Protein AF-M8CP66-F1 (afdb_monomer_lite)

InterPro domains:
  IPR050864 Bacterial PTS System Sugar Transport Components [PTHR30505] (1-90)

Sequence (94 aa):
MIGITEGAIPFAAADPLRVIPSIMVGSSIGAAIAAIGKVGDHAPHGGPIVLPVVDNKIMFIVAVLIGIAVTALMVNALKKPVIEEVEDESEVAE

Radius of gyration: 18.79 Å; chains: 1; bounding box: 52×46×37 Å

Organism: NCBI:txid1198630

pLDDT: mean 87.37, std 13.49, range [45.72, 98.12]

Foldseek 3Di:
DWADCPVCVVVCVVPVPQQVVLLVVLVVQLVVQCVVLVKDFPDPIDDPVRLVRIDSSVSNVVSNVSSVVSSVVSSVVRDDDDDDDPPDPPPPDD

Secondary structure (DSSP, 8-state):
--S--TTTHHHHHHSHHHHHHHHHHHHHHHHHHHHHTT--B-SS--SGGGTTTBTTHHHHHHHHHHHHHHHHHHHHHHSPP----------S--

Structure (mmCIF, N/CA/C/O backbone):
data_AF-M8CP66-F1
#
_entry.id   AF-M8CP66-F1
#
loop_
_atom_site.group_PDB
_atom_site.id
_atom_site.type_symbol
_atom_site.label_atom_id
_atom_site.label_alt_id
_atom_site.label_comp_id
_atom_site.label_asym_id
_atom_site.label_entity_id
_atom_site.label_seq_id
_atom_site.pdbx_PDB_ins_code
_atom_site.Cartn_x
_atom_site.Cartn_y
_atom_site.Cartn_z
_atom_site.occupancy
_atom_site.B_iso_or_equiv
_atom_site.auth_seq_id
_atom_site.auth_comp_id
_atom_site.auth_asym_id
_atom_site.auth_atom_id
_atom_site.pdbx_PDB_model_num
ATOM 1 N N . MET A 1 1 ? 6.411 13.412 -4.347 1.00 69.94 1 MET A N 1
ATOM 2 C CA . MET A 1 1 ? 6.242 12.576 -3.137 1.00 69.94 1 MET A CA 1
ATOM 3 C C . MET A 1 1 ? 7.428 11.621 -3.067 1.00 69.94 1 MET A C 1
ATOM 5 O O . MET A 1 1 ? 7.652 10.921 -4.046 1.00 69.94 1 MET A O 1
ATOM 9 N N . ILE A 1 2 ? 8.205 11.663 -1.977 1.00 76.12 2 ILE A N 1
ATOM 10 C CA . ILE A 1 2 ? 9.508 10.973 -1.837 1.00 76.12 2 ILE A CA 1
ATOM 11 C C . ILE A 1 2 ? 9.425 9.650 -1.047 1.00 76.12 2 ILE A C 1
ATOM 13 O O . ILE A 1 2 ? 10.433 9.114 -0.607 1.00 76.12 2 ILE A O 1
ATOM 17 N N . GLY A 1 3 ? 8.210 9.120 -0.861 1.00 74.94 3 GLY A N 1
ATOM 18 C CA . GLY A 1 3 ? 7.988 7.824 -0.204 1.00 74.94 3 GLY A CA 1
ATOM 19 C C . GLY A 1 3 ? 8.063 7.849 1.323 1.00 74.94 3 GLY A C 1
ATOM 20 O O . GLY A 1 3 ? 8.081 6.796 1.946 1.00 74.94 3 GLY A O 1
ATOM 21 N N . ILE A 1 4 ? 8.095 9.034 1.919 1.00 84.38 4 ILE A N 1
ATOM 22 C CA . ILE A 1 4 ? 8.114 9.225 3.367 1.00 84.38 4 ILE A CA 1
ATOM 23 C C . ILE A 1 4 ? 6.687 9.160 3.949 1.00 84.38 4 ILE A C 1
ATOM 25 O O . ILE A 1 4 ? 5.727 9.639 3.335 1.00 84.38 4 ILE A O 1
ATOM 29 N N . THR A 1 5 ? 6.532 8.465 5.081 1.00 85.62 5 THR A N 1
ATOM 30 C CA . THR A 1 5 ? 5.234 8.034 5.639 1.00 85.62 5 THR A CA 1
ATOM 31 C C . THR A 1 5 ? 4.735 8.904 6.795 1.00 85.62 5 THR A C 1
ATOM 33 O O . THR A 1 5 ? 3.887 8.464 7.570 1.00 85.62 5 THR A O 1
ATOM 36 N N . GLU A 1 6 ? 5.215 10.137 6.943 1.00 84.88 6 GLU A N 1
ATOM 37 C CA . GLU A 1 6 ? 4.857 11.030 8.056 1.00 84.88 6 GLU A CA 1
ATOM 38 C C . GLU A 1 6 ? 3.362 11.352 8.071 1.00 84.88 6 GLU A C 1
ATOM 40 O O . GLU A 1 6 ? 2.765 11.423 9.140 1.00 84.88 6 GLU A O 1
ATOM 45 N N . GLY A 1 7 ? 2.728 11.450 6.897 1.00 81.44 7 GLY A N 1
ATOM 46 C CA . GLY A 1 7 ? 1.275 11.627 6.791 1.00 81.44 7 GLY A CA 1
ATOM 47 C C . GLY A 1 7 ? 0.464 10.421 7.284 1.00 81.44 7 GLY A C 1
ATOM 48 O O . GLY A 1 7 ? -0.693 10.575 7.666 1.00 81.44 7 GLY A O 1
ATOM 49 N N . ALA A 1 8 ? 1.061 9.227 7.323 1.00 84.69 8 ALA A N 1
ATOM 50 C CA . ALA A 1 8 ? 0.401 8.012 7.795 1.00 84.69 8 ALA A CA 1
ATOM 51 C C . ALA A 1 8 ? 0.542 7.804 9.314 1.00 84.69 8 ALA A C 1
ATOM 53 O O . ALA A 1 8 ? -0.300 7.134 9.911 1.00 84.69 8 ALA A O 1
ATOM 54 N N . ILE A 1 9 ? 1.560 8.398 9.953 1.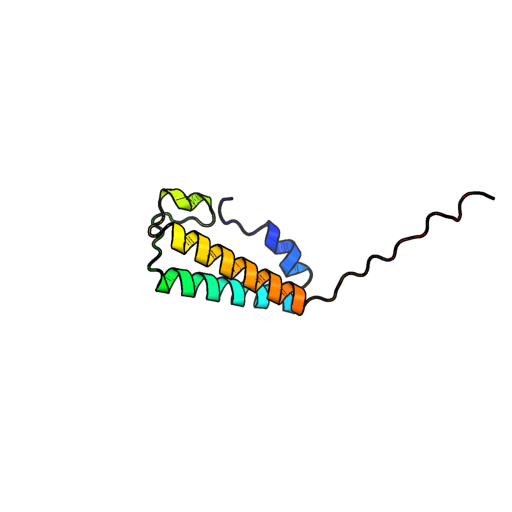00 89.94 9 ILE A N 1
ATOM 55 C CA . ILE A 1 9 ? 1.798 8.294 11.403 1.00 89.94 9 ILE A CA 1
ATOM 56 C C . ILE A 1 9 ? 0.574 8.712 12.232 1.00 89.94 9 ILE A C 1
ATOM 58 O O . ILE A 1 9 ? 0.142 7.900 13.048 1.00 89.94 9 ILE A O 1
ATOM 62 N N . PRO A 1 10 ? -0.040 9.900 12.045 1.00 90.00 10 PRO A N 1
ATOM 63 C CA . PRO A 1 10 ? -1.206 10.282 12.844 1.00 90.00 10 PRO A CA 1
ATOM 64 C C . PRO A 1 10 ? -2.395 9.342 12.613 1.00 90.00 10 PRO A C 1
ATOM 66 O O . PRO A 1 10 ? -3.164 9.076 13.533 1.00 90.00 10 PRO A O 1
ATOM 69 N N . PHE A 1 11 ? -2.522 8.782 11.407 1.00 87.00 11 PHE A N 1
ATOM 70 C CA . PHE A 1 11 ? -3.608 7.868 11.068 1.00 87.00 11 PHE A CA 1
ATOM 71 C C . PHE A 1 11 ? -3.447 6.511 11.767 1.00 87.00 11 PHE A C 1
ATOM 73 O O . PHE A 1 11 ? -4.402 5.997 12.349 1.00 87.00 11 PHE A O 1
ATOM 80 N N . ALA A 1 12 ? -2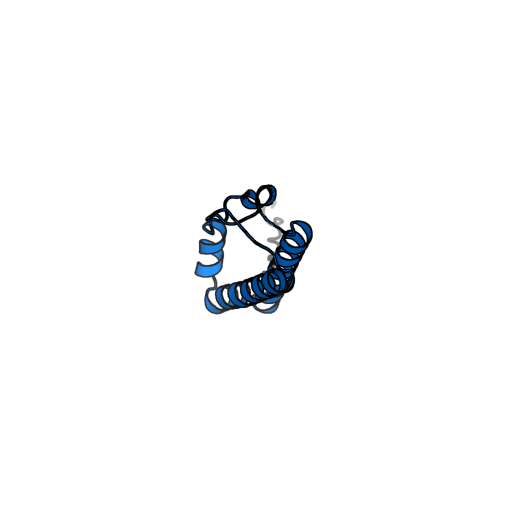.230 5.959 11.764 1.00 89.88 12 ALA A N 1
ATOM 81 C CA . ALA A 1 12 ? -1.903 4.727 12.476 1.00 89.88 12 ALA A CA 1
ATOM 82 C C . ALA A 1 12 ? -1.895 4.917 14.000 1.00 89.88 12 ALA A C 1
ATOM 84 O O . ALA A 1 12 ? -2.322 4.020 14.716 1.00 89.88 12 ALA A O 1
ATOM 85 N N . ALA A 1 13 ? -1.462 6.075 14.504 1.00 92.19 13 ALA A N 1
ATOM 86 C CA . ALA A 1 13 ? -1.475 6.377 15.934 1.00 92.19 13 ALA A CA 1
ATOM 87 C C . ALA A 1 13 ? -2.902 6.528 16.490 1.00 92.19 13 ALA A C 1
ATOM 89 O O . ALA A 1 13 ? -3.159 6.111 17.617 1.00 92.19 13 ALA A O 1
ATOM 90 N N . ALA A 1 14 ? -3.832 7.083 15.705 1.00 90.94 14 ALA A N 1
ATOM 91 C CA . ALA A 1 14 ? -5.223 7.256 16.119 1.00 90.94 14 ALA A CA 1
ATOM 92 C C . ALA A 1 14 ? -6.014 5.934 16.190 1.00 90.94 14 ALA A C 1
ATOM 94 O O . ALA A 1 14 ? -6.883 5.791 17.046 1.00 90.94 14 ALA A O 1
ATOM 95 N N . ASP A 1 15 ? -5.743 4.970 15.299 1.00 92.44 15 ASP A N 1
ATOM 96 C CA . ASP A 1 15 ? -6.415 3.659 15.289 1.00 92.44 15 ASP A CA 1
ATOM 97 C C . ASP A 1 15 ? -5.472 2.531 14.808 1.00 92.44 15 ASP A C 1
ATOM 99 O O . ASP A 1 15 ? -5.596 2.032 13.682 1.00 92.44 15 ASP A O 1
ATOM 103 N N . PRO A 1 16 ? -4.501 2.112 15.640 1.00 91.31 16 PRO A N 1
ATOM 104 C CA . PRO A 1 16 ? -3.422 1.216 15.217 1.00 91.31 16 PRO A CA 1
ATOM 105 C C . PRO A 1 16 ? -3.919 -0.176 14.832 1.00 91.31 16 PRO A C 1
ATOM 107 O O . PRO A 1 16 ? -3.453 -0.748 13.848 1.00 91.31 16 PRO A O 1
ATOM 110 N N . LEU A 1 17 ? -4.897 -0.704 15.572 1.00 92.81 17 LEU A N 1
ATOM 111 C CA . LEU A 1 17 ? -5.431 -2.054 15.374 1.00 92.81 17 LEU A CA 1
ATOM 112 C C . LEU A 1 17 ? -6.131 -2.227 14.027 1.00 92.81 17 LEU A C 1
ATOM 114 O O . LEU A 1 1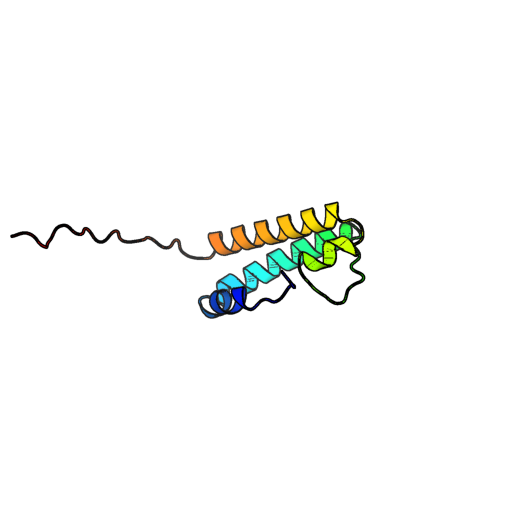7 ? -6.172 -3.339 13.509 1.00 92.81 17 LEU A O 1
ATOM 118 N N . ARG A 1 18 ? -6.686 -1.155 13.456 1.00 92.75 18 ARG A N 1
ATOM 119 C CA . ARG A 1 18 ? -7.383 -1.215 12.165 1.00 92.75 18 ARG A CA 1
ATOM 120 C C . ARG A 1 18 ? -6.524 -0.697 11.024 1.00 92.75 18 ARG A C 1
ATOM 122 O O . ARG A 1 18 ? -6.546 -1.262 9.932 1.00 92.75 18 ARG A O 1
ATOM 129 N N . VAL A 1 19 ? -5.747 0.354 11.265 1.00 93.56 19 VAL A N 1
ATOM 130 C CA . VAL A 1 19 ? -4.961 1.013 10.220 1.00 93.56 19 VAL A CA 1
ATOM 131 C C . VAL A 1 19 ? -3.724 0.205 9.846 1.00 93.56 19 VAL A C 1
ATOM 133 O O . VAL A 1 19 ? -3.489 0.001 8.657 1.00 93.56 19 VAL A O 1
ATOM 136 N N . ILE A 1 20 ? -2.960 -0.296 10.822 1.00 94.62 20 ILE A N 1
ATOM 137 C CA . ILE A 1 20 ? -1.711 -1.016 10.534 1.00 94.62 20 ILE A CA 1
ATOM 138 C C . ILE A 1 20 ? -1.984 -2.281 9.705 1.00 94.62 20 ILE A C 1
ATOM 140 O O . ILE A 1 20 ? -1.367 -2.415 8.646 1.00 94.62 20 ILE A O 1
ATOM 144 N N . PRO A 1 21 ? -2.937 -3.166 10.073 1.00 94.75 21 PRO A N 1
ATOM 145 C CA . PRO A 1 21 ? -3.233 -4.341 9.254 1.00 94.75 21 PRO A CA 1
ATOM 146 C C . PRO A 1 21 ? -3.735 -3.985 7.852 1.00 94.75 21 PRO A C 1
ATOM 148 O O . PRO A 1 21 ? -3.355 -4.641 6.886 1.00 94.75 21 PRO A O 1
ATOM 151 N N . SER A 1 22 ? -4.530 -2.917 7.720 1.00 95.56 22 SER A N 1
ATOM 152 C CA . SER A 1 22 ? -5.023 -2.458 6.414 1.00 95.56 22 SER A CA 1
ATOM 153 C C . SER A 1 22 ? -3.886 -2.025 5.487 1.00 95.56 22 SER A C 1
ATOM 155 O O . SER A 1 22 ? -3.863 -2.410 4.318 1.00 95.56 22 SER A O 1
ATOM 157 N N . ILE A 1 23 ? -2.924 -1.258 6.017 1.00 94.56 23 ILE A N 1
ATOM 158 C CA . ILE A 1 23 ? -1.734 -0.828 5.272 1.00 94.56 23 ILE A CA 1
ATOM 159 C C . ILE A 1 23 ? -0.878 -2.043 4.912 1.00 94.56 23 ILE A C 1
ATOM 161 O O . ILE A 1 23 ? -0.474 -2.170 3.761 1.00 94.56 23 ILE A O 1
ATOM 165 N N . MET A 1 24 ? -0.643 -2.963 5.855 1.00 96.38 24 MET A N 1
ATOM 166 C CA . MET A 1 24 ? 0.132 -4.180 5.594 1.00 96.38 24 MET A CA 1
ATOM 167 C C . MET A 1 24 ? -0.457 -4.983 4.432 1.00 96.38 24 MET A C 1
ATOM 169 O O . MET A 1 24 ? 0.265 -5.302 3.492 1.00 96.38 24 MET A O 1
ATOM 173 N N . VAL A 1 25 ? -1.765 -5.259 4.456 1.00 97.69 25 VAL A N 1
ATOM 174 C CA . VAL A 1 25 ? -2.438 -6.032 3.401 1.00 97.69 25 VAL A CA 1
ATOM 175 C C . VAL A 1 25 ? -2.341 -5.323 2.049 1.00 97.69 25 VAL A C 1
ATOM 177 O O . VAL A 1 25 ? -1.950 -5.946 1.059 1.00 97.69 25 VAL A O 1
ATOM 180 N N . GLY A 1 26 ? -2.637 -4.022 1.992 1.00 97.25 26 GLY A N 1
ATOM 181 C CA . GLY A 1 26 ? -2.546 -3.260 0.747 1.00 97.25 26 GLY A CA 1
ATOM 182 C C . GLY A 1 26 ? -1.120 -3.174 0.193 1.00 97.25 26 GLY A C 1
ATOM 183 O O . GLY A 1 26 ? -0.909 -3.403 -1.001 1.00 97.25 26 GLY A O 1
ATOM 184 N N . SER A 1 27 ? -0.124 -2.932 1.051 1.00 95.44 27 SER A N 1
ATOM 185 C CA . SER A 1 27 ? 1.294 -2.914 0.673 1.00 95.44 27 SER A CA 1
ATOM 186 C C . SER A 1 27 ? 1.783 -4.280 0.191 1.00 95.44 27 SER A C 1
ATOM 188 O O . SER A 1 27 ? 2.477 -4.346 -0.823 1.00 95.44 27 SER A O 1
ATOM 190 N N . SER A 1 28 ? 1.400 -5.374 0.856 1.00 97.94 28 SER A N 1
ATOM 191 C CA . SER A 1 28 ? 1.760 -6.731 0.431 1.00 97.94 28 SER A CA 1
ATOM 192 C C . SER A 1 28 ? 1.174 -7.083 -0.936 1.00 97.94 28 SER A C 1
ATOM 194 O O . SER A 1 28 ? 1.874 -7.665 -1.763 1.00 97.94 28 SER A O 1
ATOM 196 N N . ILE A 1 29 ? -0.077 -6.698 -1.210 1.00 98.06 29 ILE A N 1
ATOM 197 C CA . ILE A 1 29 ? -0.719 -6.943 -2.510 1.00 98.06 29 ILE A CA 1
ATOM 198 C C . ILE A 1 29 ? -0.058 -6.112 -3.611 1.00 98.06 29 ILE A C 1
ATOM 200 O O . ILE A 1 29 ? 0.274 -6.658 -4.664 1.00 98.06 29 ILE A O 1
ATOM 204 N N . GLY A 1 30 ? 0.197 -4.823 -3.366 1.00 97.50 30 GLY A N 1
ATOM 205 C CA . GLY A 1 30 ? 0.928 -3.976 -4.311 1.00 97.50 30 GLY A CA 1
ATOM 206 C C . GLY A 1 30 ? 2.319 -4.539 -4.623 1.00 97.50 30 GLY A C 1
ATOM 207 O O . GLY A 1 30 ? 2.684 -4.675 -5.790 1.00 97.50 30 GLY A O 1
ATOM 208 N N . ALA A 1 31 ? 3.063 -4.961 -3.596 1.00 96.25 31 ALA A N 1
ATOM 209 C CA . ALA A 1 31 ? 4.378 -5.580 -3.757 1.00 96.25 31 ALA A CA 1
ATOM 210 C C . ALA A 1 31 ? 4.317 -6.899 -4.546 1.00 96.25 31 ALA A C 1
ATOM 212 O O . ALA A 1 31 ? 5.141 -7.120 -5.432 1.00 96.25 31 ALA A O 1
ATOM 213 N N . ALA A 1 32 ? 3.324 -7.754 -4.284 1.00 97.88 32 ALA A N 1
ATOM 214 C CA . ALA A 1 32 ? 3.137 -9.002 -5.020 1.00 97.88 32 ALA A CA 1
ATOM 215 C C . ALA A 1 32 ? 2.841 -8.750 -6.508 1.00 97.88 32 ALA A C 1
ATOM 217 O O . ALA A 1 32 ? 3.438 -9.389 -7.374 1.00 97.88 32 ALA A O 1
ATOM 218 N N . ILE A 1 33 ? 1.969 -7.785 -6.820 1.00 97.81 33 ILE A N 1
ATOM 219 C CA . ILE A 1 33 ? 1.644 -7.410 -8.204 1.00 97.81 33 ILE A CA 1
ATOM 220 C C . ILE A 1 33 ? 2.873 -6.832 -8.910 1.00 97.81 33 ILE A C 1
ATOM 222 O O . ILE A 1 33 ? 3.145 -7.202 -10.051 1.00 97.81 33 ILE A O 1
ATOM 226 N N . ALA A 1 34 ? 3.641 -5.972 -8.236 1.00 96.81 34 ALA A N 1
ATOM 227 C CA . ALA A 1 34 ? 4.882 -5.421 -8.772 1.00 96.81 34 ALA A CA 1
ATOM 228 C C . ALA A 1 34 ? 5.918 -6.525 -9.060 1.00 96.81 34 ALA A C 1
ATOM 230 O O . ALA A 1 34 ? 6.515 -6.540 -10.138 1.00 96.81 34 ALA A O 1
ATOM 231 N N . ALA A 1 35 ? 6.075 -7.488 -8.145 1.00 96.94 35 ALA A N 1
ATOM 232 C CA . ALA A 1 35 ? 6.980 -8.624 -8.311 1.00 96.94 35 ALA A CA 1
ATOM 233 C C . ALA A 1 35 ? 6.579 -9.517 -9.498 1.00 96.94 35 ALA A C 1
ATOM 235 O O . ALA A 1 35 ? 7.417 -9.845 -10.340 1.00 96.94 35 ALA A O 1
ATOM 236 N N . ILE A 1 36 ? 5.292 -9.860 -9.618 1.00 97.50 36 ILE A N 1
ATOM 237 C CA . ILE A 1 36 ? 4.762 -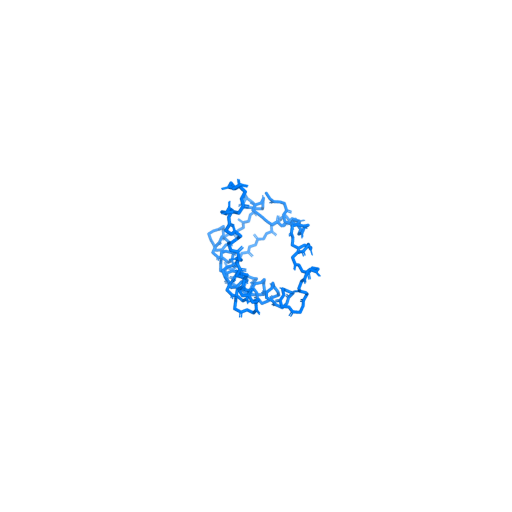10.638 -10.752 1.00 97.50 36 ILE A CA 1
ATOM 238 C C . ILE A 1 36 ? 4.917 -9.854 -12.063 1.00 97.50 36 ILE A C 1
ATOM 240 O O . ILE A 1 36 ? 5.300 -10.418 -13.088 1.00 97.50 36 ILE A O 1
ATOM 244 N N . GLY A 1 37 ? 4.676 -8.542 -12.019 1.00 96.19 37 GLY A N 1
ATOM 245 C CA . GLY A 1 37 ? 4.856 -7.610 -13.130 1.00 96.19 37 GLY A CA 1
ATOM 246 C C . GLY A 1 37 ? 6.314 -7.315 -13.488 1.00 96.19 37 GLY A C 1
ATOM 247 O O . GLY A 1 37 ? 6.547 -6.502 -14.382 1.00 96.19 37 GLY A O 1
ATOM 248 N N . LYS A 1 38 ? 7.284 -7.955 -12.812 1.00 96.00 38 LYS A N 1
ATOM 249 C CA . LYS A 1 38 ? 8.731 -7.768 -13.005 1.00 96.00 38 LYS A CA 1
ATOM 250 C C . LYS A 1 38 ? 9.147 -6.296 -12.936 1.00 96.00 38 LYS A C 1
ATOM 252 O O . LYS A 1 38 ? 9.966 -5.837 -13.729 1.00 96.00 38 LYS A O 1
ATOM 257 N N . VAL A 1 39 ? 8.540 -5.538 -12.030 1.00 96.44 39 VAL A N 1
ATOM 258 C CA . VAL A 1 39 ? 8.893 -4.138 -11.788 1.00 96.44 39 VAL A CA 1
ATOM 259 C C . VAL A 1 39 ? 10.239 -4.085 -11.066 1.00 96.44 39 VAL A C 1
ATOM 261 O O . VAL A 1 39 ? 10.415 -4.741 -10.041 1.00 96.44 39 VAL A O 1
ATOM 264 N N . GLY A 1 40 ? 11.179 -3.313 -11.609 1.00 93.56 40 GLY A N 1
ATOM 265 C CA . GLY A 1 40 ? 12.500 -3.082 -11.024 1.00 93.56 40 GLY A CA 1
ATOM 266 C C . GLY A 1 40 ? 12.676 -1.610 -10.675 1.00 93.56 40 GLY A C 1
ATOM 267 O O . GLY A 1 40 ? 12.375 -0.752 -11.500 1.00 93.56 40 GLY A O 1
ATOM 268 N N . ASP A 1 41 ? 13.144 -1.317 -9.464 1.00 92.81 41 ASP A N 1
ATOM 269 C CA . ASP A 1 41 ? 13.511 0.035 -9.038 1.00 92.81 41 ASP A CA 1
ATOM 270 C C . ASP A 1 41 ? 15.022 0.103 -8.805 1.00 92.81 41 ASP A C 1
ATOM 272 O O . ASP A 1 41 ? 15.569 -0.648 -7.995 1.00 92.81 41 ASP A O 1
ATOM 276 N N . HIS A 1 42 ? 15.696 0.981 -9.548 1.00 91.50 42 HIS A N 1
ATOM 277 C CA . HIS A 1 42 ? 17.149 1.168 -9.482 1.00 91.50 42 HIS A CA 1
ATOM 278 C C . HIS A 1 42 ? 17.564 2.264 -8.494 1.00 91.50 42 HIS A C 1
ATOM 280 O O . HIS A 1 42 ? 18.759 2.444 -8.246 1.00 91.50 42 HIS A O 1
ATOM 286 N N . ALA A 1 43 ? 16.611 3.010 -7.928 1.00 90.19 43 ALA A N 1
ATOM 287 C CA . ALA A 1 43 ? 16.882 4.016 -6.911 1.00 90.19 43 ALA A CA 1
ATOM 288 C C . ALA A 1 43 ? 16.577 3.478 -5.503 1.00 90.19 43 ALA A C 1
ATOM 290 O O . ALA A 1 43 ? 15.569 2.813 -5.293 1.00 90.19 43 ALA A O 1
ATOM 291 N N . PRO A 1 44 ? 17.383 3.829 -4.483 1.00 88.25 44 PRO A N 1
ATOM 292 C CA . PRO A 1 44 ? 17.100 3.470 -3.094 1.00 88.25 44 PRO A CA 1
ATOM 293 C C . PRO A 1 44 ? 16.071 4.434 -2.469 1.00 88.25 44 PRO A C 1
ATOM 295 O O . PRO A 1 44 ? 16.312 4.999 -1.406 1.00 88.25 44 PRO A O 1
ATOM 298 N N . HIS A 1 45 ? 14.977 4.723 -3.177 1.00 88.12 45 HIS A N 1
ATOM 299 C CA . HIS A 1 45 ? 13.951 5.697 -2.782 1.00 88.12 45 HIS A CA 1
ATOM 300 C C . HIS A 1 45 ? 12.553 5.090 -2.946 1.00 88.12 45 HIS A C 1
ATOM 302 O O . HIS A 1 45 ? 12.389 4.055 -3.574 1.00 88.12 45 HIS A O 1
ATOM 308 N N . GLY A 1 46 ? 11.533 5.732 -2.371 1.00 84.69 46 GLY A N 1
ATOM 309 C CA . GLY A 1 46 ? 10.141 5.308 -2.510 1.00 84.69 46 GLY A CA 1
ATOM 310 C C . GLY A 1 46 ? 9.255 6.361 -3.173 1.00 84.69 46 GLY A C 1
ATOM 311 O O . GLY A 1 46 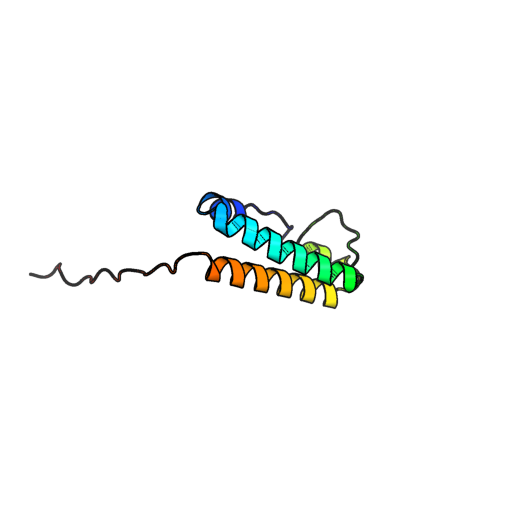? 9.597 7.539 -3.276 1.00 84.69 46 GLY A O 1
ATOM 312 N N . GLY A 1 47 ? 8.049 5.945 -3.558 1.00 87.38 47 GLY A N 1
ATOM 313 C CA . GLY A 1 47 ? 7.002 6.833 -4.063 1.00 87.38 47 GLY A CA 1
ATOM 314 C C . GLY A 1 47 ? 7.165 7.249 -5.534 1.00 87.38 47 GLY A C 1
ATOM 315 O O . GLY A 1 47 ? 8.066 6.796 -6.227 1.00 87.38 47 GLY A O 1
ATOM 316 N N . PRO A 1 48 ? 6.294 8.131 -6.050 1.00 89.31 48 PRO A N 1
ATOM 317 C CA . PRO A 1 48 ? 6.267 8.507 -7.469 1.00 89.31 48 PRO A CA 1
ATOM 318 C C . PRO A 1 48 ? 7.566 9.110 -8.028 1.00 89.31 48 PRO A C 1
ATOM 320 O O . PRO A 1 48 ? 7.715 9.199 -9.244 1.00 89.31 48 PRO A O 1
ATOM 323 N N . ILE A 1 49 ? 8.502 9.532 -7.171 1.00 90.50 49 ILE A N 1
ATOM 324 C CA . ILE A 1 49 ? 9.790 10.097 -7.595 1.00 90.50 49 ILE A CA 1
ATOM 325 C C . ILE A 1 49 ? 10.658 9.089 -8.366 1.00 90.50 49 ILE A C 1
ATOM 327 O O . ILE A 1 49 ? 11.471 9.509 -9.184 1.00 90.50 49 ILE A O 1
ATOM 331 N N . VAL A 1 50 ? 10.462 7.779 -8.159 1.00 92.38 50 VAL A N 1
ATOM 332 C CA . VAL A 1 50 ? 11.248 6.724 -8.825 1.00 92.38 50 VAL A CA 1
ATOM 333 C C . VAL A 1 50 ? 10.760 6.391 -10.241 1.00 92.38 50 VAL A C 1
ATOM 335 O O . VAL A 1 50 ? 11.458 5.727 -11.000 1.00 92.38 50 VAL A O 1
ATOM 338 N N . LEU A 1 51 ? 9.603 6.914 -10.670 1.00 92.06 51 LEU A N 1
ATOM 339 C CA . LEU A 1 51 ? 9.025 6.650 -11.999 1.00 92.06 51 LEU A CA 1
ATOM 340 C C . LEU A 1 51 ? 9.982 6.840 -13.198 1.00 92.06 51 LEU A C 1
ATOM 342 O O . LEU A 1 51 ? 9.860 6.079 -14.164 1.00 92.06 51 LEU A O 1
ATOM 346 N N . PRO A 1 52 ? 10.920 7.810 -13.214 1.00 92.75 52 PRO A N 1
ATOM 347 C CA . PRO A 1 52 ? 11.863 7.951 -14.324 1.00 92.75 52 PRO A CA 1
ATOM 348 C C . PRO A 1 52 ? 12.822 6.763 -14.462 1.00 92.75 52 PRO A C 1
ATOM 350 O O . PRO A 1 52 ? 13.164 6.409 -15.592 1.00 92.75 52 PRO A O 1
ATOM 353 N N . VAL A 1 53 ? 13.199 6.153 -13.334 1.00 93.88 53 VAL A N 1
ATOM 354 C CA . VAL A 1 53 ? 14.242 5.122 -13.206 1.00 93.88 53 VAL A CA 1
ATOM 355 C C . VAL A 1 53 ? 13.688 3.716 -12.951 1.00 93.88 53 VAL A C 1
ATOM 357 O O . VAL A 1 53 ? 14.466 2.780 -12.837 1.00 93.88 53 VAL A O 1
ATOM 360 N N . VAL A 1 54 ? 12.364 3.559 -12.878 1.00 95.56 54 VAL A N 1
ATOM 361 C CA . VAL A 1 54 ? 11.691 2.265 -12.706 1.00 95.56 54 VAL A CA 1
ATOM 362 C C . VAL A 1 54 ? 11.477 1.554 -14.045 1.00 95.56 54 VAL A C 1
ATOM 364 O O . VAL A 1 54 ? 10.999 2.146 -15.021 1.00 95.56 54 VAL A O 1
ATOM 367 N N . ASP A 1 55 ? 11.757 0.255 -14.060 1.00 93.94 55 ASP A N 1
ATOM 368 C CA . ASP A 1 55 ? 11.410 -0.672 -15.135 1.00 93.94 55 ASP A CA 1
ATOM 369 C C . ASP A 1 55 ? 9.925 -1.058 -15.066 1.00 93.94 55 ASP A C 1
ATOM 371 O O . ASP A 1 55 ? 9.337 -1.162 -13.991 1.00 93.94 55 ASP A O 1
ATOM 375 N N . ASN A 1 56 ? 9.294 -1.315 -16.217 1.00 94.75 56 ASN A N 1
ATOM 376 C CA . ASN A 1 56 ? 7.866 -1.662 -16.293 1.00 94.75 56 ASN A CA 1
ATOM 377 C C . ASN A 1 56 ? 6.947 -0.625 -15.605 1.00 94.75 56 ASN A C 1
ATOM 379 O O . ASN A 1 56 ? 6.025 -0.965 -14.864 1.00 94.75 56 ASN A O 1
ATOM 383 N N . LYS A 1 57 ? 7.166 0.662 -15.911 1.00 94.88 57 LYS A N 1
ATOM 384 C CA . LYS A 1 57 ? 6.475 1.843 -15.342 1.00 94.88 57 LYS A CA 1
ATOM 385 C C . LYS A 1 57 ? 4.953 1.713 -15.260 1.00 94.88 57 LYS A C 1
ATOM 387 O O . LYS A 1 57 ? 4.349 2.113 -14.270 1.00 94.88 57 LYS A O 1
ATOM 392 N N . ILE A 1 58 ? 4.331 1.139 -16.289 1.00 95.44 58 ILE A N 1
ATOM 393 C CA . ILE A 1 58 ? 2.877 0.935 -16.318 1.00 95.44 58 ILE A CA 1
ATOM 394 C C . ILE A 1 58 ? 2.458 -0.050 -15.219 1.00 95.44 58 ILE A C 1
ATOM 396 O O . ILE A 1 58 ? 1.543 0.244 -14.455 1.00 95.44 58 ILE A O 1
ATOM 400 N N . MET A 1 59 ? 3.162 -1.179 -15.086 1.00 96.56 59 MET A N 1
ATOM 401 C CA . MET A 1 59 ? 2.889 -2.159 -14.031 1.00 96.56 59 MET A CA 1
ATOM 402 C C . MET A 1 59 ? 3.186 -1.610 -12.639 1.00 96.56 59 MET A C 1
ATOM 404 O O . MET A 1 59 ? 2.446 -1.926 -11.713 1.00 96.56 59 MET A O 1
ATOM 408 N N . PHE A 1 60 ? 4.198 -0.752 -12.486 1.00 95.50 60 PHE A N 1
ATOM 409 C CA . PHE A 1 60 ? 4.440 -0.045 -11.226 1.00 95.50 60 PHE A CA 1
ATOM 410 C C . PHE A 1 60 ? 3.235 0.818 -10.828 1.00 95.50 60 PHE A C 1
ATOM 412 O O . PHE A 1 60 ? 2.745 0.708 -9.706 1.00 95.50 60 PHE A O 1
ATOM 419 N N . ILE A 1 61 ? 2.705 1.625 -11.754 1.00 95.88 61 ILE A N 1
ATOM 420 C CA . ILE A 1 61 ? 1.528 2.469 -11.492 1.00 95.88 61 ILE A CA 1
ATOM 421 C C . ILE A 1 61 ? 0.315 1.601 -11.140 1.00 95.88 61 ILE A C 1
ATOM 423 O O . ILE A 1 61 ? -0.367 1.876 -10.156 1.00 95.88 61 ILE A O 1
ATOM 427 N N . VAL A 1 62 ? 0.067 0.530 -11.897 1.00 96.94 62 VAL A N 1
ATOM 428 C CA . VAL A 1 62 ? -1.037 -0.405 -11.631 1.00 96.94 62 VAL A CA 1
ATOM 429 C C . VAL A 1 62 ? -0.896 -1.055 -10.251 1.00 96.94 62 VAL A C 1
ATOM 431 O O . VAL A 1 62 ? -1.857 -1.072 -9.486 1.00 96.94 62 VAL A O 1
ATOM 434 N N . ALA A 1 63 ? 0.297 -1.538 -9.899 1.00 97.00 63 ALA A N 1
ATOM 435 C CA . ALA A 1 63 ? 0.571 -2.152 -8.603 1.00 97.00 63 ALA A CA 1
ATOM 436 C C . ALA A 1 63 ? 0.320 -1.180 -7.439 1.00 97.00 63 ALA A C 1
ATOM 438 O O . ALA A 1 63 ? -0.327 -1.544 -6.455 1.00 97.00 63 ALA A O 1
ATOM 439 N N . VAL A 1 64 ? 0.775 0.069 -7.576 1.00 95.56 64 VAL A N 1
ATOM 440 C CA . VAL A 1 64 ? 0.550 1.132 -6.587 1.00 95.56 64 VAL A CA 1
ATOM 441 C C . VAL A 1 64 ? -0.938 1.449 -6.454 1.00 95.56 64 VAL A C 1
ATOM 443 O O . VAL A 1 64 ? -1.452 1.485 -5.338 1.00 95.56 64 VAL A O 1
ATOM 446 N N . LEU A 1 65 ? -1.650 1.629 -7.570 1.00 97.06 65 LEU A N 1
ATOM 447 C CA . LEU A 1 65 ? -3.084 1.928 -7.557 1.00 97.06 65 LEU A CA 1
ATOM 448 C C . LEU A 1 65 ? -3.894 0.811 -6.896 1.00 97.06 65 LEU A C 1
ATOM 450 O O . LEU A 1 65 ? -4.780 1.098 -6.093 1.00 97.06 65 LEU A O 1
ATOM 454 N N . ILE A 1 66 ? -3.568 -0.453 -7.179 1.00 98.12 66 ILE A N 1
ATOM 455 C CA . ILE A 1 66 ? -4.250 -1.594 -6.561 1.00 98.12 66 ILE A CA 1
ATOM 456 C C . ILE A 1 66 ? -3.939 -1.665 -5.061 1.00 98.12 66 ILE A C 1
ATOM 458 O O . ILE A 1 66 ? -4.860 -1.829 -4.263 1.00 98.12 66 ILE A O 1
ATOM 462 N N . GLY A 1 67 ? -2.679 -1.482 -4.651 1.00 97.38 67 GLY A N 1
ATOM 463 C CA . GLY A 1 67 ? -2.312 -1.457 -3.231 1.00 97.38 67 GLY A CA 1
ATOM 464 C C . GLY A 1 67 ? -3.025 -0.343 -2.453 1.00 97.38 67 GLY A C 1
ATOM 465 O O . GLY A 1 67 ? -3.542 -0.581 -1.356 1.00 97.38 67 GLY A O 1
ATOM 466 N N . ILE A 1 68 ? -3.131 0.853 -3.045 1.00 95.50 68 ILE A N 1
ATOM 467 C CA . ILE A 1 68 ? -3.886 1.984 -2.482 1.00 95.50 68 ILE A CA 1
ATOM 468 C C . ILE A 1 68 ? -5.373 1.640 -2.378 1.00 95.50 68 ILE A C 1
ATOM 470 O O . ILE A 1 68 ? -5.964 1.840 -1.318 1.00 95.50 68 ILE A O 1
ATOM 474 N N . ALA A 1 69 ? -5.972 1.098 -3.441 1.00 97.88 69 ALA A N 1
ATOM 475 C CA . ALA A 1 69 ? -7.385 0.732 -3.453 1.00 97.88 69 ALA A CA 1
ATOM 476 C C . ALA A 1 69 ? -7.710 -0.297 -2.362 1.00 97.88 69 ALA A C 1
ATOM 478 O O . ALA A 1 69 ? -8.667 -0.110 -1.613 1.00 97.88 69 ALA A O 1
ATOM 479 N N . VAL A 1 70 ? -6.887 -1.339 -2.206 1.00 97.88 70 VAL A N 1
ATOM 480 C CA . VAL A 1 70 ? -7.093 -2.341 -1.151 1.00 97.88 70 VAL A CA 1
ATOM 481 C C . VAL A 1 70 ? -6.938 -1.729 0.240 1.00 97.88 70 VAL A C 1
ATOM 483 O O . VAL A 1 70 ? -7.764 -1.995 1.111 1.00 97.88 70 VAL A O 1
ATOM 486 N N . THR A 1 71 ? -5.931 -0.875 0.443 1.00 95.94 71 THR A N 1
ATOM 487 C CA . THR A 1 71 ? -5.742 -0.175 1.724 1.00 95.94 71 THR A CA 1
ATOM 488 C C . THR A 1 71 ? -6.968 0.670 2.060 1.00 95.94 71 THR A C 1
ATOM 490 O O . THR A 1 71 ? -7.503 0.566 3.161 1.00 95.94 71 THR A O 1
ATOM 493 N N . ALA A 1 72 ? -7.447 1.474 1.107 1.00 94.81 72 ALA A N 1
ATOM 494 C CA . ALA A 1 72 ? -8.608 2.339 1.285 1.00 94.81 72 ALA A CA 1
ATOM 495 C C . ALA A 1 72 ? -9.874 1.531 1.604 1.00 94.81 72 ALA A C 1
ATOM 497 O O . ALA A 1 72 ? -10.611 1.879 2.526 1.00 94.81 72 ALA A O 1
ATOM 498 N N . LEU A 1 73 ? -10.099 0.423 0.891 1.00 96.12 73 LEU A N 1
ATOM 499 C CA . LEU A 1 73 ? -11.229 -0.470 1.141 1.00 96.12 73 LEU A CA 1
ATOM 500 C C . LEU A 1 73 ? -11.146 -1.128 2.523 1.00 96.12 73 LEU A C 1
ATOM 502 O O . LEU A 1 73 ? -12.141 -1.125 3.242 1.00 96.12 73 LEU A O 1
ATOM 506 N N . MET A 1 74 ? -9.980 -1.644 2.928 1.00 95.19 74 MET A N 1
ATOM 507 C CA . MET A 1 74 ? -9.805 -2.252 4.253 1.00 95.19 74 MET A CA 1
ATOM 508 C C . MET A 1 74 ? -9.989 -1.239 5.383 1.00 95.19 74 MET A C 1
ATOM 510 O O . MET A 1 74 ? -10.714 -1.519 6.337 1.00 95.19 74 MET A O 1
ATOM 514 N N . VAL A 1 75 ? -9.390 -0.051 5.267 1.00 93.00 75 VAL A N 1
ATOM 515 C CA . VAL A 1 75 ? -9.540 1.011 6.269 1.00 93.00 75 VAL A CA 1
ATOM 516 C C . VAL A 1 75 ? -11.007 1.414 6.405 1.00 93.00 75 VAL A C 1
ATOM 518 O O . VAL A 1 75 ? -11.501 1.492 7.527 1.00 93.00 75 VAL A O 1
ATOM 521 N N . ASN A 1 76 ? -11.708 1.633 5.289 1.00 91.75 76 ASN A N 1
ATOM 522 C CA . ASN A 1 76 ? -13.122 2.017 5.304 1.00 91.75 76 ASN A CA 1
ATOM 523 C C . ASN A 1 76 ? -14.033 0.901 5.823 1.00 91.75 76 ASN A C 1
ATOM 525 O O . ASN A 1 76 ? -15.017 1.188 6.492 1.00 91.75 76 ASN A O 1
ATOM 529 N N . ALA A 1 77 ? -13.715 -0.363 5.536 1.00 91.62 77 ALA A N 1
ATOM 530 C CA . ALA A 1 77 ? -14.492 -1.495 6.028 1.00 91.62 77 ALA A CA 1
ATOM 531 C C . ALA A 1 77 ? -14.304 -1.727 7.536 1.00 91.62 77 ALA A C 1
ATOM 533 O O . ALA A 1 77 ? -15.229 -2.171 8.213 1.00 91.62 77 ALA A O 1
ATOM 534 N N . LEU A 1 78 ? -13.104 -1.461 8.064 1.00 90.69 78 LEU A N 1
ATOM 535 C CA . LEU A 1 78 ? -12.776 -1.718 9.465 1.00 90.69 78 LEU A CA 1
ATOM 536 C C . LEU A 1 78 ? -13.096 -0.531 10.380 1.00 90.69 78 LEU A C 1
ATOM 538 O O . LEU A 1 78 ? -13.523 -0.743 11.521 1.00 90.69 78 LEU A O 1
ATOM 542 N N . LYS A 1 79 ? -12.860 0.710 9.936 1.00 85.56 79 LYS A N 1
ATOM 543 C CA . LYS A 1 79 ? -13.149 1.908 10.737 1.00 85.56 79 LYS A CA 1
ATOM 544 C C . LYS A 1 79 ? -14.652 2.182 10.760 1.00 85.56 79 LYS A C 1
ATOM 546 O O . LYS A 1 79 ? -15.361 1.957 9.788 1.00 85.56 79 LYS A O 1
ATOM 551 N N . LYS A 1 80 ? -15.142 2.694 11.892 1.00 75.50 80 LYS A N 1
ATOM 552 C CA . LYS A 1 80 ? -16.536 3.142 12.005 1.00 75.50 80 LYS A CA 1
ATOM 553 C C . LYS A 1 80 ? -16.754 4.388 11.132 1.00 75.50 80 LYS A C 1
ATOM 555 O O . LYS A 1 80 ? -15.853 5.231 11.097 1.00 75.50 80 LYS A O 1
ATOM 560 N N . PRO A 1 81 ? -17.921 4.531 10.478 1.00 72.31 81 PRO A N 1
ATOM 561 C CA . PRO A 1 81 ? -18.272 5.771 9.801 1.00 72.31 81 PRO A CA 1
ATOM 562 C C . PRO A 1 81 ? -18.314 6.907 10.827 1.00 72.31 81 PRO A C 1
ATOM 564 O O . PRO A 1 81 ? -18.886 6.751 11.907 1.00 72.31 81 PRO A O 1
ATOM 567 N N . VAL A 1 82 ? -17.678 8.029 10.499 1.00 70.75 82 VAL A N 1
ATOM 568 C CA . VAL A 1 82 ? -17.825 9.266 11.267 1.00 70.75 82 VAL A CA 1
ATOM 569 C C . VAL A 1 82 ? -19.161 9.863 10.844 1.00 70.75 82 VAL A C 1
ATOM 571 O O . VAL A 1 82 ? -19.330 10.225 9.683 1.00 70.75 82 VAL A O 1
ATOM 574 N N . ILE A 1 83 ? -20.126 9.867 11.758 1.00 72.25 83 ILE A N 1
ATOM 575 C CA . ILE A 1 83 ? -21.391 10.575 11.580 1.00 72.25 83 ILE A CA 1
ATOM 576 C C . ILE A 1 83 ? -21.112 11.989 12.079 1.00 72.25 83 ILE A C 1
ATOM 578 O O . ILE A 1 83 ? -20.848 12.165 13.266 1.00 72.25 83 ILE A O 1
ATOM 582 N N . GLU A 1 84 ? -21.079 12.968 11.181 1.00 67.50 84 GLU A N 1
ATOM 583 C CA . GLU A 1 84 ? -21.086 14.371 11.593 1.00 67.50 84 GLU A CA 1
ATOM 584 C C . GLU A 1 84 ? -22.492 14.686 12.115 1.00 67.50 84 GLU A C 1
ATOM 586 O O . GLU A 1 84 ? -23.472 14.602 11.371 1.00 67.50 84 GLU A O 1
ATOM 591 N N . GLU A 1 85 ? -22.605 14.983 13.410 1.00 59.06 85 GLU A N 1
ATOM 592 C CA . GLU A 1 85 ? -23.792 15.645 13.944 1.00 59.06 85 GLU A CA 1
ATOM 593 C C . GLU A 1 85 ? -23.771 17.080 13.413 1.00 59.06 85 GLU A C 1
ATOM 595 O O . GLU A 1 85 ? -22.861 17.852 13.706 1.00 59.06 85 GLU A O 1
ATOM 600 N N . VAL A 1 86 ? -24.737 17.407 12.557 1.00 60.19 86 VAL A N 1
ATOM 601 C CA . VAL A 1 86 ? -24.970 18.779 12.105 1.00 60.19 86 VAL A CA 1
ATOM 602 C C . VAL A 1 86 ? -25.500 19.546 13.317 1.00 60.19 86 VAL A C 1
ATOM 604 O O . VAL A 1 86 ? -26.645 19.336 13.712 1.00 60.19 86 VAL A O 1
ATOM 607 N N . GLU A 1 87 ? -24.665 20.376 13.946 1.00 53.50 87 GLU A N 1
ATOM 608 C CA . GLU A 1 87 ? -25.118 21.341 14.954 1.00 53.50 87 GLU A CA 1
ATOM 609 C C . GLU A 1 87 ? -26.029 22.365 14.258 1.00 53.50 87 GLU A C 1
ATOM 611 O O . GLU A 1 87 ? -25.599 23.119 13.385 1.00 53.50 87 GLU A O 1
ATOM 616 N N . ASP A 1 88 ? -27.318 22.327 14.594 1.00 47.56 88 ASP A N 1
ATOM 617 C CA . ASP A 1 88 ? -28.346 23.228 14.075 1.00 47.56 88 ASP A CA 1
ATOM 618 C C . ASP A 1 88 ? -28.142 24.622 14.707 1.00 47.56 88 ASP A C 1
ATOM 620 O O . ASP A 1 88 ? -28.426 24.836 15.884 1.00 47.56 88 ASP A O 1
ATOM 624 N N . GLU A 1 89 ? -27.594 25.574 13.945 1.00 58.94 89 GLU A N 1
ATOM 625 C CA . GLU A 1 89 ? -27.254 26.950 14.367 1.00 58.94 89 GLU A CA 1
ATOM 626 C C . GLU A 1 89 ? -28.485 27.859 14.643 1.00 58.94 89 GLU A C 1
ATOM 628 O O . GLU A 1 89 ? -28.404 29.085 14.548 1.00 58.94 89 GLU A O 1
ATOM 633 N N . SER A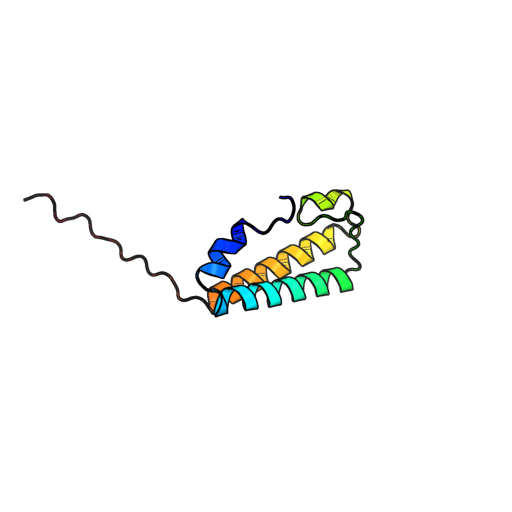 1 90 ? -29.654 27.315 14.999 1.00 55.75 90 SER A N 1
ATOM 634 C CA . SER A 1 90 ? -30.910 28.082 15.063 1.00 55.75 90 SER A CA 1
ATOM 635 C C . SER A 1 90 ? -31.335 28.593 16.452 1.00 55.75 90 SER A C 1
ATOM 637 O O . SER A 1 90 ? -32.523 28.843 16.644 1.00 55.75 90 SER A O 1
ATOM 639 N N . GLU A 1 91 ? -30.430 28.770 17.423 1.00 54.41 91 GLU A N 1
ATOM 640 C CA . GLU A 1 91 ? -30.806 29.172 18.802 1.00 54.41 91 GLU A CA 1
ATOM 641 C C . GLU A 1 91 ? -30.254 30.530 19.288 1.00 54.41 91 GLU A C 1
ATOM 643 O O . GLU A 1 91 ? -30.307 30.835 20.477 1.00 54.41 91 GLU A O 1
ATOM 648 N N . VAL A 1 92 ? -29.779 31.405 18.390 1.00 53.62 92 VAL A N 1
ATOM 649 C CA . VAL A 1 92 ? -29.342 32.772 18.761 1.00 53.62 92 VAL A CA 1
ATOM 650 C C . VAL A 1 92 ? -30.134 33.845 18.009 1.00 53.62 92 VAL A C 1
ATOM 652 O O . VAL A 1 92 ? -29.574 34.647 17.266 1.00 53.62 92 VAL A O 1
ATOM 655 N N . ALA A 1 93 ? -31.456 33.857 18.182 1.00 51.47 93 ALA A N 1
ATOM 656 C CA . ALA A 1 93 ? -32.291 35.021 17.880 1.00 51.47 93 ALA A CA 1
ATOM 657 C C . ALA A 1 93 ? -33.650 34.932 18.597 1.00 51.47 93 ALA A C 1
ATOM 659 O O . ALA A 1 93 ? -34.671 34.694 17.955 1.00 51.47 93 ALA A O 1
ATOM 660 N N . GLU A 1 94 ? -33.674 35.157 19.911 1.00 45.72 94 GLU A N 1
ATOM 661 C CA . GLU A 1 94 ? -34.857 35.705 20.594 1.00 45.72 94 GLU A CA 1
ATOM 662 C C . GLU A 1 94 ? -34.441 36.664 21.715 1.00 45.72 94 GLU A C 1
ATOM 664 O O . GLU A 1 94 ? -33.476 36.341 22.448 1.00 45.72 94 GLU A O 1
#